Protein AF-A0A2W6Z9U9-F1 (afdb_monomer_lite)

Radius of gyration: 20.38 Å; chains: 1; bounding box: 49×30×54 Å

Structure (mmCIF, N/CA/C/O backbone):
data_AF-A0A2W6Z9U9-F1
#
_entry.id   AF-A0A2W6Z9U9-F1
#
loop_
_atom_site.group_PDB
_atom_site.id
_atom_site.type_symbol
_atom_site.label_atom_id
_atom_site.label_alt_id
_atom_site.label_comp_id
_atom_site.label_asym_id
_atom_site.label_entity_id
_atom_site.label_seq_id
_atom_site.pdbx_PDB_ins_code
_atom_site.Cartn_x
_atom_site.Cartn_y
_atom_site.Cartn_z
_atom_site.occupancy
_atom_site.B_iso_or_equiv
_atom_site.auth_seq_id
_atom_site.auth_comp_id
_atom_site.auth_asym_id
_atom_site.auth_atom_id
_atom_site.pdbx_PDB_model_num
ATOM 1 N N . TRP A 1 1 ? 9.840 -2.827 -22.914 1.00 83.31 1 TRP A N 1
ATOM 2 C CA . TRP A 1 1 ? 11.219 -2.383 -22.627 1.00 83.31 1 TRP A CA 1
ATOM 3 C C . TRP A 1 1 ? 12.237 -3.484 -22.898 1.00 83.31 1 TRP A C 1
ATOM 5 O O . TRP A 1 1 ? 12.991 -3.318 -23.837 1.00 83.31 1 TRP A O 1
ATOM 15 N N . VAL A 1 2 ? 12.214 -4.634 -22.207 1.00 88.06 2 VAL A N 1
ATOM 16 C CA . VAL A 1 2 ? 13.188 -5.735 -22.432 1.00 88.06 2 VAL A CA 1
ATOM 17 C C . VAL A 1 2 ? 13.282 -6.206 -23.887 1.00 88.06 2 VAL A C 1
ATOM 19 O O . VAL A 1 2 ? 14.379 -6.415 -24.387 1.00 88.06 2 VAL A O 1
ATOM 22 N N . TRP A 1 3 ? 12.152 -6.309 -24.591 1.00 85.81 3 TRP A N 1
ATOM 23 C CA . TRP A 1 3 ? 12.138 -6.618 -26.028 1.00 85.81 3 TRP A CA 1
ATOM 24 C C . TRP A 1 3 ? 12.879 -5.587 -26.897 1.00 85.81 3 TRP A C 1
ATOM 26 O O . TRP A 1 3 ? 13.439 -5.958 -27.917 1.00 85.81 3 TRP A O 1
ATOM 36 N N . ALA A 1 4 ? 12.899 -4.314 -26.493 1.00 87.25 4 ALA A N 1
ATOM 37 C CA . ALA A 1 4 ? 13.608 -3.244 -27.198 1.00 87.25 4 ALA A CA 1
ATOM 38 C C . ALA A 1 4 ? 15.074 -3.106 -26.741 1.00 87.25 4 ALA A C 1
ATOM 40 O O . ALA A 1 4 ? 15.940 -2.802 -27.548 1.00 87.25 4 ALA A O 1
ATOM 41 N N . ALA A 1 5 ? 15.345 -3.346 -25.455 1.00 85.38 5 ALA A N 1
ATOM 42 C CA . ALA A 1 5 ? 16.664 -3.237 -24.829 1.00 85.38 5 ALA A CA 1
ATOM 43 C C . ALA A 1 5 ? 17.565 -4.470 -25.056 1.00 85.38 5 ALA A C 1
ATOM 45 O O . ALA A 1 5 ? 18.779 -4.393 -24.895 1.00 85.38 5 ALA A O 1
ATOM 46 N N . GLY A 1 6 ? 16.978 -5.613 -25.422 1.00 88.88 6 GLY A N 1
ATOM 47 C CA . GLY A 1 6 ? 17.684 -6.88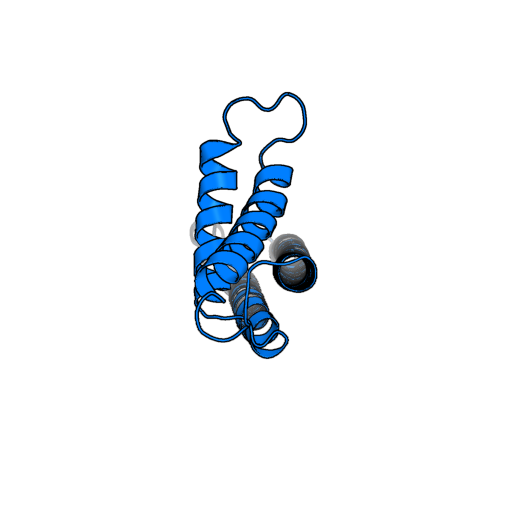1 -25.588 1.00 88.88 6 GLY A CA 1
ATOM 48 C C . GLY A 1 6 ? 17.918 -7.608 -24.258 1.00 88.88 6 GLY A C 1
ATOM 49 O O . GLY A 1 6 ? 18.343 -7.027 -23.260 1.00 88.88 6 GLY A O 1
ATOM 50 N N . TRP A 1 7 ? 17.647 -8.917 -24.234 1.00 87.94 7 TRP A N 1
ATOM 51 C CA . TRP A 1 7 ? 17.716 -9.729 -23.010 1.00 87.94 7 TRP A CA 1
ATOM 52 C C . TRP A 1 7 ? 19.111 -9.759 -22.369 1.00 87.94 7 TRP A C 1
ATOM 54 O O . TRP A 1 7 ? 19.223 -9.702 -21.146 1.00 87.94 7 TRP A O 1
ATOM 64 N N . SER A 1 8 ? 20.171 -9.797 -23.184 1.00 86.50 8 SER A N 1
ATOM 65 C CA . SER A 1 8 ? 21.569 -9.878 -22.731 1.00 86.50 8 SER A CA 1
ATOM 66 C C . SER A 1 8 ? 21.966 -8.754 -21.776 1.00 86.50 8 SER A C 1
ATOM 68 O O . SER A 1 8 ? 22.763 -8.974 -20.868 1.00 86.50 8 SER A O 1
ATOM 70 N N . THR A 1 9 ? 21.389 -7.571 -21.969 1.00 86.56 9 THR A N 1
ATOM 71 C CA . THR A 1 9 ? 21.762 -6.350 -21.251 1.00 86.56 9 THR A CA 1
ATOM 72 C C . THR A 1 9 ? 20.672 -5.926 -20.266 1.00 86.56 9 THR A C 1
ATOM 74 O O . THR A 1 9 ? 20.968 -5.359 -19.222 1.00 86.56 9 THR A O 1
ATOM 77 N N . ALA A 1 10 ? 19.404 -6.236 -20.553 1.00 89.38 10 ALA A N 1
ATOM 78 C CA . ALA A 1 10 ? 18.253 -5.778 -19.775 1.00 89.38 10 ALA A CA 1
ATOM 79 C C . ALA A 1 10 ? 17.930 -6.624 -18.527 1.00 89.38 10 ALA A C 1
ATOM 81 O O . ALA A 1 10 ? 17.200 -6.161 -17.643 1.00 89.38 10 ALA A O 1
ATOM 82 N N . TRP A 1 11 ? 18.426 -7.865 -18.447 1.00 91.31 11 TRP A N 1
ATOM 83 C CA . TRP A 1 11 ? 18.072 -8.788 -17.362 1.00 91.31 11 TRP A CA 1
ATOM 84 C C . TRP A 1 11 ? 18.435 -8.294 -15.943 1.00 91.31 11 TRP A C 1
ATOM 86 O O . TRP A 1 11 ? 17.621 -8.534 -15.049 1.00 91.31 11 TRP A O 1
ATOM 96 N N . PRO A 1 12 ? 19.548 -7.564 -15.683 1.00 92.12 12 PRO A N 1
ATOM 97 C CA . PRO A 1 12 ? 19.862 -7.090 -14.333 1.00 92.12 12 PRO A CA 1
ATOM 98 C C . PRO A 1 12 ? 18.848 -6.048 -13.854 1.00 92.12 12 PRO A C 1
ATOM 100 O O . PRO A 1 12 ? 18.389 -6.097 -12.713 1.00 92.12 12 PRO A O 1
ATOM 103 N N . THR A 1 13 ? 18.440 -5.138 -14.743 1.00 91.69 13 THR A N 1
ATOM 104 C CA . THR A 1 13 ? 17.437 -4.110 -14.442 1.00 91.69 13 THR A CA 1
ATOM 105 C C . THR A 1 13 ? 16.060 -4.721 -14.213 1.00 91.69 13 THR A C 1
ATOM 107 O O . THR A 1 13 ? 15.340 -4.308 -13.301 1.00 91.69 13 THR A O 1
ATOM 110 N N . LEU A 1 14 ? 15.701 -5.746 -14.993 1.00 92.00 14 LEU A N 1
ATOM 111 C CA . LEU A 1 14 ? 14.457 -6.483 -14.786 1.00 92.00 14 LEU A CA 1
ATOM 112 C C . LEU A 1 14 ? 14.469 -7.256 -13.461 1.00 92.00 14 LEU A C 1
ATOM 114 O O . LEU A 1 14 ? 13.472 -7.230 -12.737 1.00 92.00 14 LEU A O 1
ATOM 118 N N . LEU A 1 15 ? 15.585 -7.902 -13.113 1.00 94.19 15 LEU A N 1
ATOM 119 C CA . LEU A 1 15 ? 15.734 -8.594 -11.835 1.00 94.19 15 LEU A CA 1
ATOM 120 C C . LEU A 1 15 ? 15.592 -7.616 -10.664 1.00 94.19 15 LEU A C 1
ATOM 122 O O . LEU A 1 15 ? 14.820 -7.881 -9.747 1.00 94.19 15 LEU A O 1
ATOM 126 N N . PHE A 1 16 ? 16.268 -6.466 -10.722 1.00 93.50 16 PHE A N 1
ATOM 127 C CA . PHE A 1 16 ? 16.159 -5.422 -9.702 1.00 93.50 16 PHE A CA 1
ATOM 128 C C . PHE A 1 16 ? 14.709 -4.952 -9.514 1.00 93.50 16 PHE A C 1
ATOM 130 O O . PHE A 1 16 ? 14.196 -4.959 -8.395 1.00 93.50 16 PHE A O 1
ATOM 137 N N . ALA A 1 17 ? 14.019 -4.611 -10.608 1.00 92.44 17 ALA A N 1
ATOM 138 C CA . ALA A 1 17 ? 12.619 -4.194 -10.555 1.00 92.44 17 ALA A CA 1
ATOM 139 C C . ALA A 1 17 ? 11.711 -5.295 -9.979 1.00 92.44 17 ALA A C 1
ATOM 141 O O . ALA A 1 17 ? 10.819 -5.009 -9.180 1.00 92.44 17 ALA A O 1
ATOM 142 N N . SER A 1 18 ? 11.976 -6.555 -10.333 1.00 93.88 18 SER A N 1
ATOM 143 C CA . SER A 1 18 ? 11.234 -7.712 -9.820 1.00 93.88 18 SER A CA 1
ATOM 144 C C . SER A 1 18 ? 11.447 -7.901 -8.317 1.00 93.88 18 SER A C 1
ATOM 146 O O . SER A 1 18 ? 10.484 -8.114 -7.586 1.00 93.88 18 SER A O 1
ATOM 148 N N . VAL A 1 19 ? 12.683 -7.764 -7.827 1.00 95.56 19 VAL A N 1
ATOM 149 C CA . VAL A 1 19 ? 13.001 -7.847 -6.392 1.00 95.56 19 VAL A CA 1
ATOM 150 C C . VAL A 1 19 ? 12.316 -6.726 -5.614 1.00 95.56 19 VAL A C 1
ATOM 152 O O . VAL A 1 19 ? 11.686 -6.999 -4.596 1.00 95.56 19 VAL A O 1
ATOM 155 N N . ILE A 1 20 ? 12.375 -5.482 -6.098 1.00 93.69 20 ILE A N 1
ATOM 156 C CA . ILE A 1 20 ? 11.686 -4.353 -5.455 1.00 93.69 20 ILE A CA 1
ATOM 157 C C . ILE A 1 20 ? 10.172 -4.583 -5.410 1.00 93.69 20 ILE A C 1
ATOM 159 O O . ILE A 1 20 ? 9.543 -4.318 -4.386 1.00 93.69 20 ILE A O 1
ATOM 163 N N . LEU A 1 21 ? 9.584 -5.116 -6.484 1.00 90.44 21 LEU A N 1
ATOM 164 C CA . LEU A 1 21 ? 8.162 -5.449 -6.526 1.00 90.44 21 LEU A CA 1
ATOM 165 C C . LEU A 1 21 ? 7.795 -6.514 -5.482 1.00 90.44 21 LEU A C 1
ATOM 167 O O . LEU A 1 21 ? 6.826 -6.333 -4.743 1.00 90.44 21 LEU A O 1
ATOM 171 N N . LEU A 1 22 ? 8.593 -7.578 -5.370 1.00 94.06 22 LEU A N 1
ATOM 172 C CA . LEU A 1 22 ? 8.400 -8.623 -4.362 1.00 94.06 22 LEU A CA 1
ATOM 173 C C . LEU A 1 22 ? 8.559 -8.084 -2.936 1.00 94.06 22 LEU A C 1
ATOM 175 O O . LEU A 1 22 ? 7.753 -8.410 -2.068 1.00 94.06 22 LEU A O 1
ATOM 179 N N . LEU A 1 23 ? 9.546 -7.218 -2.695 1.00 91.50 23 LEU A N 1
ATOM 180 C CA . LEU A 1 23 ? 9.712 -6.535 -1.409 1.00 91.50 23 LEU A CA 1
ATOM 181 C C . LEU A 1 23 ? 8.518 -5.629 -1.093 1.00 91.50 23 LEU A C 1
ATOM 183 O O . LEU A 1 23 ? 8.086 -5.576 0.054 1.00 91.50 23 LEU A O 1
ATOM 187 N N . GLY A 1 24 ? 7.951 -4.957 -2.098 1.00 89.44 24 GLY A N 1
ATOM 188 C CA . GLY A 1 24 ? 6.742 -4.148 -1.952 1.00 89.44 24 GLY A CA 1
ATOM 189 C C . GLY A 1 24 ? 5.529 -4.981 -1.539 1.00 89.44 24 GLY A C 1
ATOM 190 O O . GLY A 1 24 ? 4.812 -4.605 -0.615 1.00 89.44 24 GLY A 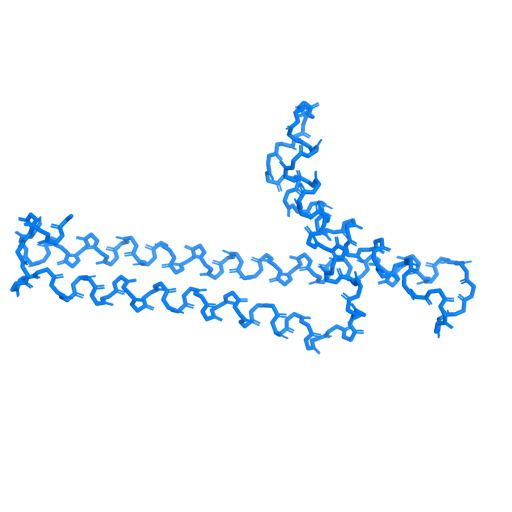O 1
ATOM 191 N N . TRP A 1 25 ? 5.334 -6.142 -2.169 1.00 87.56 25 TRP A N 1
ATOM 192 C CA . TRP A 1 25 ? 4.301 -7.104 -1.767 1.00 87.56 25 TRP A CA 1
ATOM 193 C C . TRP A 1 25 ? 4.549 -7.657 -0.362 1.00 87.56 25 TRP A C 1
ATOM 195 O O . TRP A 1 25 ? 3.613 -7.788 0.425 1.00 87.56 25 TRP A O 1
ATOM 205 N N . GLY A 1 26 ? 5.810 -7.933 -0.022 1.00 87.19 26 GLY A N 1
ATOM 206 C CA . GLY A 1 26 ? 6.211 -8.327 1.325 1.00 87.19 26 GLY A CA 1
ATOM 207 C C . GLY A 1 26 ? 5.879 -7.257 2.365 1.00 87.19 26 GLY A C 1
ATOM 208 O O . GLY A 1 26 ? 5.321 -7.579 3.408 1.00 87.19 26 GLY A O 1
ATOM 209 N N . ALA A 1 27 ? 6.153 -5.984 2.076 1.00 85.62 27 ALA A N 1
ATOM 210 C CA . ALA A 1 27 ? 5.830 -4.865 2.958 1.00 85.62 27 ALA A CA 1
ATOM 211 C C . ALA A 1 27 ? 4.313 -4.702 3.167 1.00 85.62 27 ALA A C 1
ATOM 213 O O . ALA A 1 27 ? 3.884 -4.475 4.295 1.00 85.62 27 ALA A O 1
ATOM 214 N N . GLU A 1 28 ? 3.504 -4.879 2.118 1.00 81.00 28 GLU A N 1
ATOM 215 C CA . GLU A 1 28 ? 2.034 -4.930 2.209 1.00 81.00 28 GLU A CA 1
ATOM 216 C C . GLU A 1 28 ? 1.564 -6.081 3.106 1.00 81.00 28 GLU A C 1
ATOM 218 O O . GLU A 1 28 ? 0.821 -5.867 4.065 1.00 81.00 28 GLU A O 1
ATOM 223 N N . ALA A 1 29 ? 2.051 -7.299 2.858 1.00 80.50 29 ALA A N 1
ATOM 224 C CA . ALA A 1 29 ? 1.688 -8.468 3.652 1.00 80.50 29 ALA A CA 1
ATOM 225 C C . ALA A 1 29 ? 2.089 -8.302 5.126 1.00 80.50 29 ALA A C 1
ATOM 227 O O . ALA A 1 29 ? 1.287 -8.569 6.021 1.00 80.50 29 ALA A O 1
ATOM 228 N N . LEU A 1 30 ? 3.301 -7.809 5.392 1.00 78.38 30 LEU A N 1
ATOM 229 C CA . LEU A 1 30 ? 3.770 -7.505 6.744 1.00 78.38 30 LEU A CA 1
ATOM 230 C C . LEU A 1 30 ? 2.932 -6.404 7.393 1.00 78.38 30 LEU A C 1
ATOM 232 O O . LEU A 1 30 ? 2.615 -6.512 8.570 1.00 78.38 30 LEU A O 1
ATOM 236 N N . GLY A 1 31 ? 2.528 -5.385 6.640 1.00 74.62 31 GLY A N 1
ATOM 237 C CA . GLY A 1 31 ? 1.628 -4.331 7.090 1.00 74.62 31 GLY A CA 1
ATOM 238 C C . GLY A 1 31 ? 0.279 -4.853 7.572 1.00 74.62 31 GLY A C 1
ATOM 239 O O . GLY A 1 31 ? -0.173 -4.523 8.672 1.00 74.62 31 GLY A O 1
ATOM 240 N N . VAL A 1 32 ? -0.334 -5.734 6.780 1.00 68.19 32 VAL A N 1
ATOM 241 C CA . VAL A 1 32 ? -1.610 -6.377 7.115 1.00 68.19 32 VAL A CA 1
ATOM 242 C C . VAL A 1 32 ? -1.453 -7.319 8.311 1.00 68.19 32 VAL A C 1
ATOM 244 O O . VAL A 1 32 ? -2.246 -7.254 9.250 1.00 68.19 32 VAL A O 1
ATOM 247 N N . VAL A 1 33 ? -0.415 -8.162 8.323 1.00 69.94 33 VAL A N 1
ATOM 248 C CA . VAL A 1 33 ? -0.200 -9.177 9.368 1.00 69.94 33 VAL A CA 1
ATOM 249 C C . VAL A 1 33 ? 0.241 -8.554 10.694 1.00 69.94 33 VAL A C 1
ATOM 251 O O . VAL A 1 33 ? -0.303 -8.903 11.738 1.00 69.94 33 VAL A O 1
ATOM 254 N N . LEU A 1 34 ? 1.188 -7.612 10.688 1.00 67.06 34 LEU A N 1
ATOM 255 C CA . LEU A 1 34 ? 1.651 -6.929 11.903 1.00 67.06 34 LEU A CA 1
ATOM 256 C C . LEU A 1 34 ? 0.606 -5.943 12.430 1.00 67.06 34 LEU A C 1
ATOM 258 O O . LEU A 1 34 ? 0.455 -5.824 13.647 1.00 67.06 34 LEU A O 1
ATOM 262 N N . GLY A 1 35 ? -0.152 -5.292 11.540 1.00 61.94 35 GLY A N 1
ATOM 263 C CA . GLY A 1 35 ? -1.335 -4.523 11.922 1.00 61.94 35 GLY A CA 1
ATOM 264 C C . GLY A 1 35 ? -2.369 -5.400 12.637 1.00 61.94 35 GLY A C 1
ATOM 265 O O . GLY A 1 35 ? -2.872 -5.012 13.691 1.00 61.94 35 GLY A O 1
ATOM 266 N N . ALA A 1 36 ? -2.613 -6.614 12.126 1.00 51.00 36 ALA A N 1
ATOM 267 C CA . ALA A 1 36 ? -3.544 -7.584 12.715 1.00 51.00 36 ALA A CA 1
ATOM 268 C C . ALA A 1 36 ? -3.056 -8.154 14.043 1.00 51.00 36 ALA A C 1
ATOM 270 O O . ALA A 1 36 ? -3.830 -8.264 14.995 1.00 51.00 36 ALA A O 1
ATOM 271 N N . ALA A 1 37 ? -1.764 -8.459 14.138 1.00 54.91 37 ALA A N 1
ATOM 272 C CA . ALA A 1 37 ? -1.168 -9.028 15.337 1.00 54.91 37 ALA A CA 1
ATOM 273 C C . ALA A 1 37 ? -1.133 -8.037 16.514 1.00 54.91 37 ALA A C 1
ATOM 275 O O . ALA A 1 37 ? -1.249 -8.453 17.666 1.00 54.91 37 ALA A O 1
ATOM 276 N N . ARG A 1 38 ? -0.991 -6.728 16.255 1.00 52.56 38 ARG A N 1
ATOM 277 C CA . ARG A 1 38 ? -0.865 -5.708 17.313 1.00 52.56 38 ARG A CA 1
ATOM 278 C C . ARG A 1 38 ? -2.185 -5.327 17.988 1.00 52.56 38 ARG A C 1
ATOM 280 O O . ARG A 1 38 ? -2.123 -4.780 19.086 1.00 52.56 38 ARG A O 1
ATOM 287 N N . LEU A 1 39 ? -3.345 -5.580 17.375 1.00 50.28 39 LEU A N 1
ATOM 288 C CA . LEU A 1 39 ? -4.601 -4.959 17.824 1.00 50.28 39 LEU A CA 1
ATOM 289 C C . LEU A 1 39 ? -5.653 -5.890 18.425 1.00 50.28 39 LEU A C 1
ATOM 291 O O . LEU A 1 39 ? -6.621 -5.362 18.966 1.00 50.28 39 LEU A O 1
ATOM 295 N N . GLN A 1 40 ? -5.504 -7.223 18.362 1.00 52.44 40 GLN A N 1
ATOM 296 C CA . GLN A 1 40 ? -6.575 -8.155 18.789 1.00 52.44 40 GLN A CA 1
ATOM 297 C C . GLN A 1 40 ? -7.944 -7.762 18.183 1.00 52.44 40 GLN A C 1
ATOM 299 O O . GLN A 1 40 ? -8.994 -7.980 18.784 1.00 52.44 40 GLN A O 1
ATOM 304 N N . ALA A 1 41 ? -7.928 -7.101 17.019 1.00 53.53 41 ALA A N 1
ATOM 305 C CA . ALA A 1 41 ? -9.125 -6.575 16.391 1.00 53.53 41 ALA A CA 1
ATOM 306 C C . ALA A 1 41 ? -9.915 -7.745 15.817 1.00 53.53 41 ALA A C 1
ATOM 308 O O . ALA A 1 41 ? -9.346 -8.690 15.257 1.00 53.53 41 ALA A O 1
ATOM 309 N N . THR A 1 42 ? -11.233 -7.692 15.961 1.00 60.28 42 THR A N 1
ATOM 310 C CA . THR A 1 42 ? -12.099 -8.743 15.438 1.00 60.28 42 THR A CA 1
ATOM 311 C C . THR A 1 42 ? -11.926 -8.851 13.918 1.00 60.28 42 THR A C 1
ATOM 313 O O . THR A 1 42 ? -11.646 -7.866 13.228 1.00 60.28 42 THR A O 1
ATOM 316 N N . ARG A 1 43 ? -12.127 -10.047 13.344 1.00 64.75 43 ARG A N 1
ATOM 317 C CA . ARG A 1 43 ? -12.094 -10.240 11.875 1.00 64.75 43 ARG A CA 1
ATOM 318 C C . ARG A 1 43 ? -13.029 -9.265 11.132 1.00 64.75 43 ARG A C 1
ATOM 320 O O . ARG A 1 43 ? -12.788 -8.930 9.975 1.00 64.75 43 ARG A O 1
ATOM 327 N N . TRP A 1 44 ? -14.059 -8.775 11.818 1.00 61.09 44 TRP A N 1
ATOM 328 C CA . TRP A 1 44 ? -15.037 -7.812 11.326 1.00 61.09 44 TRP A CA 1
ATOM 329 C C . TRP A 1 44 ? -14.496 -6.387 11.177 1.00 61.09 44 TRP A C 1
ATOM 331 O O . TRP A 1 44 ? -14.942 -5.685 10.273 1.00 61.09 44 TRP A O 1
ATOM 341 N N . ALA A 1 45 ? -13.506 -5.968 11.971 1.00 63.56 45 ALA A N 1
ATOM 342 C CA . ALA A 1 45 ? -12.848 -4.672 11.791 1.00 63.56 45 ALA A CA 1
ATOM 343 C C . ALA A 1 45 ? -12.089 -4.597 10.453 1.00 63.56 45 ALA A C 1
ATOM 345 O O . ALA A 1 45 ? -12.091 -3.557 9.802 1.00 63.56 45 ALA A O 1
ATOM 346 N N . TYR A 1 46 ? -11.504 -5.708 9.992 1.00 62.09 46 TYR A N 1
ATOM 347 C CA . TYR A 1 46 ? -10.812 -5.786 8.698 1.00 62.09 46 TYR A CA 1
ATOM 348 C C . TYR A 1 46 ? -11.765 -5.764 7.509 1.00 62.09 46 TYR A C 1
ATOM 350 O O . TYR A 1 46 ? -11.543 -5.027 6.549 1.00 62.09 46 TYR A O 1
ATOM 358 N N . ILE A 1 47 ? -12.842 -6.548 7.585 1.00 69.31 47 ILE A N 1
ATOM 359 C CA . ILE A 1 47 ? -13.895 -6.547 6.564 1.00 69.31 47 ILE A CA 1
ATOM 360 C C . ILE A 1 47 ? -14.539 -5.158 6.505 1.00 69.31 47 ILE A C 1
ATOM 362 O O . ILE A 1 47 ? -14.709 -4.601 5.424 1.00 69.31 47 ILE A O 1
ATOM 366 N N . GLY A 1 48 ? -14.799 -4.560 7.670 1.00 68.50 48 GLY A N 1
ATOM 367 C CA . GLY A 1 48 ? -15.267 -3.189 7.801 1.00 68.50 48 GLY A CA 1
ATOM 368 C C . GLY A 1 48 ? -14.305 -2.185 7.171 1.00 68.50 48 GLY A C 1
ATOM 369 O O . GLY A 1 48 ? -14.743 -1.367 6.373 1.00 68.50 48 GLY A O 1
ATOM 370 N N . ALA A 1 49 ? -13.000 -2.267 7.448 1.00 68.50 49 ALA A N 1
ATOM 371 C CA . ALA A 1 49 ? -11.988 -1.393 6.851 1.00 68.50 49 ALA A CA 1
ATOM 372 C C . ALA A 1 49 ? -11.921 -1.530 5.322 1.00 68.50 49 ALA A C 1
ATOM 374 O O . ALA A 1 49 ? -11.825 -0.526 4.623 1.00 68.50 49 ALA A O 1
ATOM 375 N N . GLY A 1 50 ? -12.008 -2.758 4.801 1.00 71.81 50 GLY A N 1
ATOM 376 C CA . GLY A 1 50 ? -12.010 -3.036 3.364 1.00 71.81 50 GLY A CA 1
ATOM 377 C C . GLY A 1 50 ? -13.257 -2.502 2.659 1.00 71.81 50 GLY A C 1
ATOM 378 O O . GLY A 1 50 ? -13.147 -1.827 1.638 1.00 71.81 50 GLY A O 1
ATOM 379 N N . ILE A 1 51 ? -14.442 -2.729 3.235 1.00 72.88 51 ILE A N 1
ATOM 380 C CA . ILE A 1 51 ? -15.704 -2.160 2.735 1.00 72.88 51 ILE A CA 1
ATOM 381 C C . ILE A 1 51 ? -15.673 -0.636 2.850 1.00 72.88 51 ILE A C 1
ATOM 383 O O . ILE A 1 51 ? -16.056 0.056 1.916 1.00 72.88 51 ILE A O 1
ATOM 387 N N . GLY A 1 52 ? -15.163 -0.104 3.957 1.00 71.00 52 GLY A N 1
ATOM 388 C CA . GLY A 1 52 ? -14.976 1.323 4.169 1.00 71.00 52 GLY A CA 1
ATOM 389 C C . GLY A 1 52 ? -14.035 1.946 3.143 1.00 71.00 52 GLY A C 1
ATOM 390 O O . GLY A 1 52 ? -14.320 3.031 2.653 1.00 71.00 52 GLY A O 1
ATOM 391 N N . LEU A 1 53 ? -12.959 1.256 2.751 1.00 71.81 53 LEU A N 1
ATOM 392 C CA . LEU A 1 53 ? -12.071 1.684 1.670 1.00 71.81 53 LEU A CA 1
ATOM 393 C C . LEU A 1 53 ? -12.796 1.690 0.323 1.00 71.81 53 LEU A C 1
ATOM 395 O O . LEU A 1 53 ? -12.695 2.668 -0.408 1.00 71.81 53 LEU A O 1
ATOM 399 N N . LEU A 1 54 ? -13.550 0.633 0.006 1.00 72.44 54 LEU A N 1
ATOM 400 C CA . LEU A 1 54 ? -14.333 0.551 -1.229 1.00 72.44 54 LEU A CA 1
ATOM 401 C C . LEU A 1 54 ? -15.403 1.642 -1.291 1.00 72.44 54 LEU A C 1
ATOM 403 O O . LEU A 1 54 ? -15.513 2.326 -2.299 1.00 72.44 54 LEU A O 1
ATOM 407 N N . VAL A 1 55 ? -16.150 1.861 -0.212 1.00 70.56 55 VAL A N 1
ATOM 408 C CA . VAL A 1 55 ? -17.157 2.927 -0.114 1.00 70.56 55 VAL A CA 1
ATOM 409 C C . VAL A 1 55 ? -16.494 4.304 -0.106 1.00 70.56 55 VAL A C 1
ATOM 411 O O . VAL A 1 55 ? -17.004 5.231 -0.722 1.00 70.56 55 VAL A O 1
ATOM 414 N N . GLY A 1 56 ? -15.333 4.459 0.526 1.00 67.44 56 GLY A N 1
ATOM 415 C CA . GLY A 1 56 ? -14.574 5.705 0.495 1.00 67.44 56 GLY A CA 1
ATOM 416 C C . GLY A 1 56 ? -14.016 6.019 -0.894 1.00 67.44 56 GLY A C 1
ATOM 417 O O . GLY A 1 56 ? -13.966 7.179 -1.289 1.00 67.44 56 GLY A O 1
ATOM 418 N N . LEU A 1 57 ? -13.650 4.995 -1.662 1.00 66.94 57 LEU A N 1
ATOM 419 C CA . LEU A 1 57 ? -13.127 5.131 -3.018 1.00 66.94 57 LEU A CA 1
ATOM 420 C C . LEU A 1 57 ? -14.237 5.284 -4.071 1.00 66.94 57 LEU A C 1
ATOM 422 O O . LEU A 1 57 ? -14.045 6.006 -5.040 1.00 66.94 57 LEU A O 1
ATOM 426 N N . LEU A 1 58 ? -15.382 4.618 -3.891 1.00 67.00 58 LEU A N 1
ATOM 427 C CA . LEU A 1 58 ? -16.495 4.588 -4.853 1.00 67.00 58 LEU A CA 1
ATOM 428 C C . LEU A 1 58 ? -17.634 5.564 -4.505 1.00 67.00 58 LEU A C 1
ATOM 430 O O . LEU A 1 58 ? -18.379 5.967 -5.388 1.00 67.00 58 LEU A O 1
ATOM 434 N N . GLY A 1 59 ? -17.790 5.936 -3.232 1.00 57.12 59 GLY A N 1
ATOM 435 C CA . GLY A 1 59 ? -18.904 6.737 -2.706 1.00 57.12 59 GLY A CA 1
ATOM 436 C C . GLY A 1 59 ? -18.542 8.165 -2.270 1.00 57.12 59 GLY A C 1
ATOM 437 O O . GLY A 1 59 ? -19.415 9.024 -2.303 1.00 57.12 59 GLY A O 1
ATOM 438 N N . LEU A 1 60 ? -17.276 8.462 -1.927 1.00 51.53 60 LEU A N 1
ATOM 439 C CA . LEU A 1 60 ? -16.774 9.849 -1.740 1.00 51.53 60 LEU A CA 1
ATOM 440 C C . LEU A 1 60 ? -16.183 10.445 -3.039 1.00 51.53 60 LEU A C 1
ATOM 442 O O . LEU A 1 60 ? -15.674 11.566 -3.053 1.00 51.53 60 LEU A O 1
ATOM 446 N N . LEU A 1 61 ? -16.274 9.701 -4.143 1.00 45.97 61 LEU A N 1
ATOM 447 C CA . LEU A 1 61 ? -15.977 10.126 -5.513 1.00 45.97 61 LEU A CA 1
ATOM 448 C C . LEU A 1 61 ? -17.243 9.951 -6.366 1.00 45.97 61 LEU A C 1
ATOM 450 O O . LEU A 1 61 ? -17.301 9.086 -7.237 1.00 45.97 61 LEU A O 1
ATOM 454 N N . PRO A 1 62 ? -18.295 10.733 -6.085 1.00 50.56 62 PRO A N 1
ATOM 455 C CA . PRO A 1 62 ? -18.407 11.992 -6.817 1.00 50.56 62 PRO A CA 1
ATOM 456 C C . PRO A 1 62 ? -18.909 13.147 -5.927 1.00 50.56 62 PRO A C 1
ATOM 458 O O . PRO A 1 62 ? -20.024 13.114 -5.421 1.00 50.56 62 PRO A O 1
ATOM 461 N N . ALA A 1 63 ? -18.104 14.210 -5.814 1.00 50.94 63 ALA A N 1
ATOM 462 C CA . ALA A 1 63 ? -18.472 15.531 -5.276 1.00 50.94 63 ALA A CA 1
ATOM 463 C C . ALA A 1 63 ? -18.530 15.737 -3.740 1.00 50.94 63 ALA A C 1
ATOM 465 O O . ALA A 1 63 ? -19.525 16.248 -3.230 1.00 50.94 63 ALA A O 1
ATOM 466 N N . LEU A 1 64 ? -17.421 15.527 -3.009 1.00 46.66 64 LEU A N 1
ATOM 467 C CA . LEU A 1 64 ? -17.148 16.407 -1.857 1.00 46.66 64 LEU A CA 1
ATOM 468 C C . LEU A 1 64 ? -16.280 17.605 -2.287 1.00 46.66 64 LEU A C 1
ATOM 470 O O . LEU A 1 64 ? -15.177 17.395 -2.794 1.00 46.66 64 LEU A O 1
ATOM 474 N N . PRO A 1 65 ? -16.737 18.856 -2.068 1.00 57.03 65 PRO A N 1
ATOM 475 C CA . PRO A 1 65 ? -16.005 20.072 -2.442 1.00 57.03 65 PRO A CA 1
ATOM 476 C C . PRO A 1 65 ? -14.676 20.239 -1.689 1.00 57.03 65 PRO A C 1
ATOM 478 O O . PRO A 1 65 ? -13.796 20.959 -2.150 1.00 57.03 65 PRO A O 1
ATOM 481 N N . PHE A 1 66 ? -14.499 19.537 -0.566 1.00 53.66 66 PHE A N 1
ATOM 482 C CA . PHE A 1 66 ? -13.238 19.446 0.160 1.00 53.66 66 PHE A CA 1
ATOM 483 C C . PHE A 1 66 ? -12.932 17.977 0.466 1.00 53.66 66 PHE A C 1
ATOM 485 O O . PHE A 1 66 ? -13.579 17.366 1.312 1.00 53.66 66 PHE A O 1
ATOM 492 N N . GLY A 1 67 ? -11.928 17.426 -0.224 1.00 51.22 67 GLY A N 1
ATOM 493 C CA . GLY A 1 67 ? -11.303 16.152 0.136 1.00 51.22 67 GLY A CA 1
ATOM 494 C C . GLY A 1 67 ? -11.570 14.974 -0.789 1.00 51.22 67 GLY A C 1
ATOM 495 O O . GLY A 1 67 ? -12.291 14.057 -0.418 1.00 51.22 67 GLY A O 1
ATOM 496 N N . GLY A 1 68 ? -10.929 14.977 -1.961 1.00 65.62 68 GLY A N 1
ATOM 497 C CA . GLY A 1 68 ? -11.017 13.911 -2.965 1.00 65.62 68 GLY A CA 1
ATOM 498 C C . GLY A 1 68 ? -10.440 12.538 -2.540 1.00 65.62 68 GLY A C 1
ATOM 499 O O . GLY A 1 68 ? -10.406 12.215 -1.352 1.00 65.62 68 GLY A O 1
ATOM 500 N N . PRO A 1 69 ? -9.943 11.716 -3.489 1.00 66.19 69 PRO A N 1
ATOM 501 C CA . PRO A 1 69 ? -9.611 10.299 -3.270 1.00 66.19 69 PRO A CA 1
ATOM 502 C C . PRO A 1 69 ? -8.746 9.999 -2.046 1.00 66.19 69 PRO A C 1
ATOM 504 O O . PRO A 1 69 ? -8.924 8.968 -1.402 1.00 66.19 69 PRO A O 1
ATOM 507 N N . LEU A 1 70 ? -7.828 10.905 -1.699 1.00 65.75 70 LEU A N 1
ATOM 508 C CA . LEU A 1 70 ? -6.963 10.755 -0.531 1.00 65.75 70 LEU A CA 1
ATOM 509 C C . LEU A 1 70 ? -7.739 10.741 0.791 1.00 65.75 70 LEU A C 1
ATOM 511 O O . LEU A 1 70 ? -7.442 9.924 1.658 1.00 65.75 70 LEU A O 1
ATOM 515 N N . LEU A 1 71 ? -8.721 11.633 0.959 1.00 67.81 71 LEU A N 1
ATOM 516 C CA . LEU A 1 71 ? -9.496 11.693 2.199 1.00 67.81 71 LEU A CA 1
ATOM 517 C C . LEU A 1 71 ? -10.450 10.503 2.301 1.00 67.81 71 LEU A C 1
ATOM 519 O O . LEU A 1 71 ? -10.560 9.920 3.377 1.00 67.81 71 LEU A O 1
ATOM 523 N N . GLY A 1 72 ? -11.044 10.065 1.187 1.00 70.25 72 GLY A N 1
ATOM 524 C CA . GLY A 1 72 ? -11.842 8.838 1.153 1.00 70.25 72 GLY A CA 1
ATOM 525 C C . GLY A 1 72 ? -11.035 7.573 1.455 1.00 70.25 72 GLY A C 1
ATOM 526 O O . GLY A 1 72 ? -11.503 6.711 2.196 1.00 70.25 72 GLY A O 1
ATOM 527 N N . ALA A 1 73 ? -9.789 7.496 0.981 1.00 70.94 73 ALA A N 1
ATOM 528 C CA . ALA A 1 73 ? -8.886 6.382 1.263 1.00 70.94 73 ALA A CA 1
ATOM 529 C C . ALA A 1 73 ? -8.394 6.327 2.722 1.00 70.94 73 ALA A C 1
ATOM 531 O O . ALA A 1 73 ? -7.957 5.269 3.163 1.00 70.94 73 ALA A O 1
ATOM 532 N N . LEU A 1 74 ? -8.465 7.429 3.480 1.00 70.56 74 LEU A N 1
ATOM 533 C CA . LEU A 1 74 ? -8.094 7.467 4.902 1.00 70.56 74 LEU A CA 1
ATOM 534 C C . LEU A 1 74 ? -9.313 7.355 5.827 1.00 70.56 74 LEU A C 1
ATOM 536 O O . LEU A 1 74 ? -9.304 6.568 6.772 1.00 70.56 74 LEU A O 1
ATOM 540 N N . LEU A 1 75 ? -10.377 8.112 5.545 1.00 71.44 75 LEU A N 1
ATOM 541 C CA . LEU A 1 75 ? -11.601 8.136 6.349 1.00 71.44 75 LEU A CA 1
ATOM 542 C C . LEU A 1 75 ? -12.473 6.905 6.121 1.00 71.44 75 LEU A C 1
ATOM 544 O O . LEU A 1 75 ? -13.084 6.415 7.067 1.00 71.44 75 LEU A O 1
ATOM 548 N N . GLY A 1 76 ? -12.513 6.381 4.896 1.00 76.06 76 GLY A N 1
ATOM 549 C CA . GLY A 1 76 ? -13.259 5.173 4.566 1.00 76.06 76 GLY A CA 1
ATOM 550 C C . GLY A 1 76 ? -12.841 3.991 5.442 1.00 76.06 76 GLY A C 1
ATOM 551 O O . GLY A 1 76 ? -13.674 3.456 6.172 1.00 76.06 76 GLY A O 1
ATOM 552 N N . PRO A 1 77 ? -11.552 3.619 5.467 1.00 75.75 77 PRO A N 1
ATOM 553 C CA . PRO A 1 77 ? -11.077 2.549 6.334 1.00 75.75 77 PRO A CA 1
ATOM 554 C C . PRO A 1 77 ? -11.189 2.857 7.827 1.00 75.75 77 PRO A C 1
ATOM 556 O O . PRO A 1 77 ? -11.466 1.943 8.597 1.00 75.75 77 PRO A O 1
ATOM 559 N N . LEU A 1 78 ? -11.009 4.120 8.242 1.00 75.75 78 LEU A N 1
ATOM 560 C CA . LEU A 1 78 ? -11.192 4.547 9.634 1.00 75.75 78 LEU A CA 1
ATOM 561 C C . LEU A 1 78 ? -12.608 4.226 10.120 1.00 75.75 78 LEU A C 1
ATOM 563 O O . LEU A 1 78 ? -12.793 3.561 11.138 1.00 75.75 78 LEU A O 1
ATOM 567 N N . LEU A 1 79 ? -13.601 4.712 9.374 1.00 72.50 79 LEU A N 1
ATOM 568 C CA . LEU A 1 79 ? -15.016 4.558 9.686 1.00 72.50 79 LEU A CA 1
ATOM 569 C C . LEU A 1 79 ? -15.453 3.110 9.504 1.00 72.50 79 LEU A C 1
ATOM 571 O O . LEU A 1 79 ? -16.168 2.582 10.345 1.00 72.50 79 LEU A O 1
ATOM 575 N N . GLY A 1 80 ? -14.975 2.445 8.457 1.00 76.69 80 GLY A N 1
ATOM 576 C CA . GLY A 1 80 ? -15.224 1.036 8.205 1.00 76.69 80 GLY A CA 1
ATOM 577 C C . GLY A 1 80 ? -14.724 0.138 9.336 1.00 76.69 80 GLY A C 1
ATOM 578 O O . GLY A 1 80 ? -15.475 -0.696 9.836 1.00 76.69 80 GLY A O 1
ATOM 579 N N . ALA A 1 81 ? -13.485 0.336 9.790 1.00 72.50 81 ALA A N 1
ATOM 580 C CA . ALA A 1 81 ? -12.915 -0.397 10.917 1.00 72.50 81 ALA A CA 1
ATOM 581 C C . ALA A 1 81 ? -13.642 -0.084 12.230 1.00 72.50 81 ALA A C 1
ATOM 583 O O . ALA A 1 81 ? -13.976 -0.999 12.982 1.00 72.50 81 ALA A O 1
ATOM 584 N N . ALA A 1 82 ? -13.934 1.195 12.492 1.00 70.12 82 ALA A N 1
ATOM 585 C CA . ALA A 1 82 ? -14.646 1.613 13.696 1.00 70.12 82 ALA A CA 1
ATOM 586 C C . ALA A 1 82 ? -16.083 1.066 13.739 1.00 70.12 82 ALA A C 1
ATOM 588 O O . ALA A 1 82 ? -16.528 0.607 14.788 1.00 70.12 82 ALA A O 1
ATOM 589 N N . LEU A 1 83 ? -16.804 1.072 12.614 1.00 71.31 83 LEU A N 1
ATOM 590 C CA . LEU A 1 83 ? -18.152 0.510 12.507 1.00 71.31 83 LEU A CA 1
ATOM 591 C C . LEU A 1 83 ? -18.130 -1.019 12.562 1.00 71.31 83 LEU A C 1
ATOM 593 O O . LEU A 1 83 ? -18.946 -1.601 13.268 1.00 71.31 83 LEU A O 1
ATOM 597 N N . GLY A 1 84 ? -17.186 -1.672 11.880 1.00 71.44 84 GLY A N 1
ATOM 598 C CA . GLY A 1 84 ? -17.024 -3.127 11.919 1.00 71.44 84 GLY A CA 1
ATOM 599 C C . GLY A 1 84 ? -16.738 -3.643 13.330 1.00 71.44 84 GLY A C 1
ATOM 600 O O . GLY A 1 84 ? -17.322 -4.636 13.762 1.00 71.44 84 GLY A O 1
ATOM 601 N N . GLU A 1 85 ? -15.911 -2.928 14.091 1.00 72.38 85 GLU A N 1
ATOM 602 C CA . GLU A 1 85 ? -15.660 -3.237 15.500 1.00 72.38 85 GLU A CA 1
ATOM 603 C C . GLU A 1 85 ? -16.876 -2.896 16.383 1.00 72.38 85 GLU A C 1
ATOM 605 O O . GLU A 1 85 ? -17.241 -3.678 17.255 1.00 72.38 85 GLU A O 1
ATOM 610 N N . LEU A 1 86 ? -17.564 -1.771 16.148 1.00 70.25 86 LEU A N 1
ATOM 611 C CA . LEU A 1 86 ? -18.738 -1.369 16.937 1.00 70.25 86 LEU A CA 1
ATOM 612 C C . LEU A 1 86 ? -19.934 -2.323 16.757 1.00 70.25 86 LEU A C 1
ATOM 614 O O . LEU A 1 86 ? -20.642 -2.595 17.727 1.00 70.25 86 LEU A O 1
ATOM 618 N N . LEU A 1 87 ? -20.149 -2.825 15.536 1.00 68.12 87 LEU A N 1
ATOM 619 C CA . LEU A 1 87 ? -21.237 -3.742 15.178 1.00 68.12 87 LEU A CA 1
ATOM 620 C C . LEU A 1 87 ? -20.936 -5.204 15.529 1.00 68.12 87 LEU A C 1
ATOM 622 O O . LEU A 1 87 ? -21.862 -5.964 15.784 1.00 68.12 87 LEU A O 1
ATOM 626 N N . SER A 1 88 ? -19.665 -5.617 15.539 1.00 63.91 88 SER A N 1
ATOM 627 C CA . SER A 1 88 ? -19.292 -6.994 15.899 1.00 63.91 88 SER A CA 1
ATOM 628 C C . SER A 1 88 ? -19.056 -7.183 17.394 1.00 63.91 88 SER A C 1
ATOM 630 O O . SER A 1 88 ? -19.280 -8.273 17.918 1.00 63.91 88 SER A O 1
ATOM 632 N N . ALA A 1 89 ? -18.680 -6.122 18.116 1.00 57.88 89 ALA A N 1
ATOM 633 C CA . ALA A 1 89 ? -18.447 -6.185 19.553 1.00 57.88 89 ALA A CA 1
ATOM 634 C C . ALA A 1 89 ? -19.700 -6.570 20.357 1.00 57.88 89 ALA A C 1
ATOM 636 O O . ALA A 1 89 ? -19.552 -6.887 21.539 1.00 57.88 89 ALA A O 1
ATOM 637 N N . SER A 1 90 ? -20.900 -6.529 19.756 1.00 53.72 90 SER A N 1
ATOM 638 C CA . SER A 1 90 ? -22.230 -6.667 20.370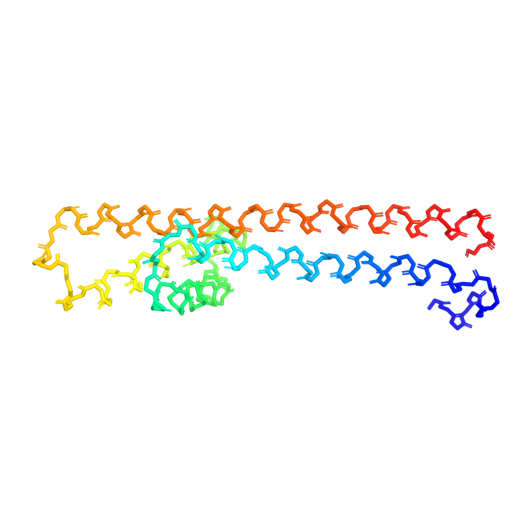 1.00 53.72 90 SER A CA 1
ATOM 639 C C . SER A 1 90 ? -22.402 -7.869 21.303 1.00 53.72 90 SER A C 1
ATOM 641 O O . SER A 1 90 ? -23.154 -7.743 22.265 1.00 53.72 90 SER A O 1
ATOM 643 N N . GLY A 1 91 ? -21.680 -8.972 21.083 1.00 51.75 91 GLY A N 1
ATOM 644 C CA . GLY A 1 91 ? -21.756 -10.171 21.928 1.00 51.75 91 GLY A CA 1
ATOM 645 C C . GLY A 1 91 ? -20.796 -10.208 23.126 1.00 51.75 91 GLY A C 1
ATOM 646 O O . GLY A 1 91 ? -21.188 -10.661 24.194 1.00 51.75 91 GLY A O 1
ATOM 647 N N . GLU A 1 92 ? -19.558 -9.717 22.990 1.00 50.00 92 GLU A N 1
ATOM 648 C CA . GLU A 1 92 ? -18.479 -10.008 23.961 1.00 50.00 92 GLU A CA 1
ATOM 649 C C . GLU A 1 92 ? -18.150 -8.860 24.938 1.00 50.00 92 GLU A C 1
ATOM 651 O O . GLU A 1 92 ? -17.453 -9.072 25.926 1.00 50.00 92 GLU A O 1
ATOM 656 N N . LEU A 1 93 ? -18.624 -7.631 24.688 1.00 48.31 93 LEU A N 1
ATOM 657 C CA . LEU A 1 93 ? -18.072 -6.413 25.323 1.00 48.31 93 LEU A CA 1
ATOM 658 C C . LEU A 1 93 ? -19.070 -5.527 26.097 1.00 48.31 93 LEU A C 1
ATOM 660 O O . LEU A 1 93 ? -18.735 -4.395 26.445 1.00 48.31 93 LEU A O 1
ATOM 664 N N . GLY A 1 94 ? -20.274 -6.019 26.398 1.00 54.75 94 GLY A N 1
ATOM 665 C CA . GLY A 1 94 ? -21.255 -5.298 27.229 1.00 54.75 94 GLY A CA 1
ATOM 666 C C . GLY A 1 94 ? -22.064 -4.208 26.494 1.00 54.75 94 GLY A C 1
ATOM 667 O O . GLY A 1 94 ? -22.001 -4.111 25.272 1.00 54.75 94 GLY A O 1
ATOM 668 N N . PRO A 1 95 ? -22.901 -3.421 27.194 1.00 58.75 95 PRO A N 1
ATOM 669 C CA . PRO A 1 95 ? -23.886 -2.523 26.574 1.00 58.75 95 PRO A CA 1
ATOM 670 C C . PRO A 1 95 ? -23.268 -1.371 25.758 1.00 58.75 95 PRO A C 1
ATOM 672 O O . PRO A 1 95 ? -22.122 -0.969 25.958 1.00 58.75 95 PRO A O 1
ATOM 675 N N . PHE A 1 96 ? -24.047 -0.824 24.815 1.00 61.69 96 PHE A N 1
ATOM 676 C CA . PHE A 1 96 ? -23.676 0.375 24.052 1.00 61.69 96 PHE A CA 1
ATOM 677 C C . PHE A 1 96 ? -23.369 1.542 25.005 1.00 61.69 96 PHE A C 1
ATOM 679 O O . PHE A 1 96 ? -24.207 1.921 25.818 1.00 61.69 96 PHE A O 1
ATOM 686 N N . GLY A 1 97 ? -22.167 2.116 24.905 1.00 71.31 97 GLY A N 1
ATOM 687 C CA . GLY A 1 97 ? -21.725 3.202 25.779 1.00 71.31 97 GLY A CA 1
ATOM 688 C C . GLY A 1 97 ? -20.433 3.872 25.310 1.00 71.31 97 GLY A C 1
ATOM 689 O O . GLY A 1 97 ? -19.774 3.415 24.372 1.00 71.31 97 GLY A O 1
ATOM 690 N N . PHE A 1 98 ? -20.054 4.954 25.995 1.00 71.12 98 PHE A N 1
ATOM 691 C CA . PHE A 1 98 ? -18.919 5.823 25.644 1.00 71.12 98 PHE A CA 1
ATOM 692 C C . PHE A 1 98 ? -17.573 5.073 25.567 1.00 71.12 98 PHE A C 1
ATOM 694 O O . PHE A 1 98 ? -16.748 5.358 24.698 1.00 71.12 98 PHE A O 1
ATOM 701 N N . LEU A 1 99 ? -17.363 4.063 26.424 1.00 71.06 99 LEU A N 1
ATOM 702 C CA . LEU A 1 99 ? -16.158 3.223 26.392 1.00 71.06 99 LEU A CA 1
ATOM 703 C C . LEU A 1 99 ? -16.041 2.398 25.102 1.00 71.06 99 LEU A C 1
ATOM 705 O O . LEU A 1 99 ? -14.938 2.234 24.580 1.00 71.06 99 LEU A O 1
ATOM 709 N N . ARG A 1 100 ? -17.165 1.905 24.570 1.00 71.00 100 ARG A N 1
ATOM 710 C CA . ARG A 1 100 ? -17.192 1.067 23.363 1.00 71.00 100 ARG A CA 1
ATOM 711 C C . ARG A 1 100 ? -16.859 1.883 22.116 1.00 71.00 100 ARG A C 1
ATOM 713 O O . ARG A 1 100 ? -16.064 1.437 21.296 1.00 71.00 100 ARG A O 1
ATOM 720 N N . LEU A 1 101 ? -17.390 3.107 22.038 1.00 72.62 101 LEU A N 1
ATOM 721 C CA . LEU A 1 101 ? -17.080 4.060 20.970 1.00 72.62 101 LEU A CA 1
ATOM 722 C C . LEU A 1 101 ? -15.612 4.507 21.013 1.00 72.62 101 LEU A C 1
ATOM 724 O O . LEU A 1 101 ? -14.940 4.553 19.987 1.00 72.62 101 LEU A O 1
ATOM 728 N N . LYS A 1 102 ? -15.080 4.787 22.211 1.00 75.06 102 LYS A N 1
ATOM 729 C CA . LYS A 1 102 ? -13.657 5.115 22.375 1.00 75.06 102 LYS A CA 1
ATOM 730 C C . LYS A 1 102 ? -12.767 3.961 21.902 1.00 75.06 102 LYS A C 1
ATOM 732 O O . LYS A 1 102 ? -11.791 4.201 21.197 1.00 75.06 102 LYS A O 1
ATOM 737 N N . ARG A 1 103 ? -13.106 2.714 22.251 1.00 72.81 103 ARG A N 1
ATOM 738 C CA . ARG A 1 103 ? -12.352 1.527 21.821 1.00 72.81 103 ARG A CA 1
ATOM 739 C C . ARG A 1 103 ? -12.407 1.333 20.305 1.00 72.81 103 ARG A C 1
ATOM 741 O O . ARG A 1 103 ? -11.358 1.127 19.706 1.00 72.81 103 ARG A O 1
ATOM 748 N N . SER A 1 104 ? -13.579 1.455 19.681 1.00 72.12 104 SER A N 1
ATOM 749 C CA . SER A 1 104 ? -13.709 1.288 18.228 1.00 72.12 104 SER A CA 1
ATOM 750 C C . SER A 1 104 ? -12.988 2.383 17.434 1.00 72.12 104 SER A C 1
ATOM 752 O O . SER A 1 104 ? -12.376 2.084 16.413 1.00 72.12 104 SER A O 1
ATOM 754 N N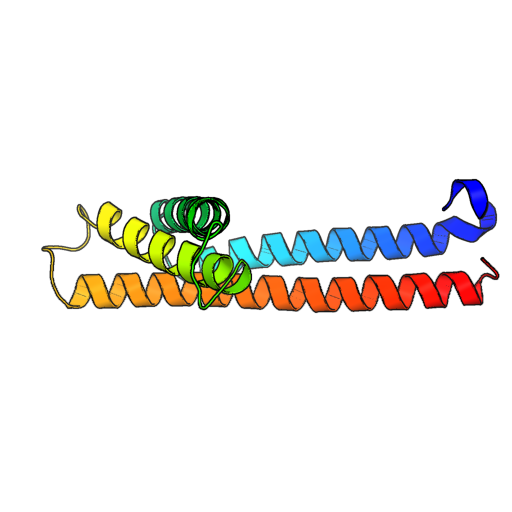 . LEU A 1 105 ? -12.965 3.627 17.929 1.00 74.44 105 LEU A N 1
ATOM 755 C CA . LEU A 1 105 ? -12.162 4.708 17.344 1.00 74.44 105 LEU A CA 1
ATOM 756 C C . LEU A 1 105 ? -10.656 4.448 17.457 1.00 74.44 105 LEU A C 1
ATOM 758 O O . LEU A 1 105 ? -9.925 4.714 16.507 1.00 74.44 105 LEU A O 1
ATOM 762 N N . ILE A 1 106 ? -10.186 3.910 18.587 1.00 75.75 106 ILE A N 1
ATOM 763 C CA . ILE A 1 106 ? -8.775 3.531 18.762 1.00 75.75 106 ILE A CA 1
ATOM 764 C C . ILE A 1 106 ? -8.400 2.407 17.788 1.00 75.75 106 ILE A C 1
ATOM 766 O O . ILE A 1 106 ? -7.350 2.484 17.154 1.00 75.75 106 ILE A O 1
ATOM 770 N N . VAL A 1 107 ? -9.266 1.401 17.625 1.00 71.38 107 VAL A N 1
ATOM 771 C CA . VAL A 1 107 ? -9.069 0.317 16.648 1.00 71.38 107 VAL A CA 1
ATOM 772 C C . VAL A 1 107 ? -9.042 0.875 15.227 1.00 71.38 107 VAL A C 1
ATOM 774 O O . VAL A 1 107 ? -8.112 0.581 14.480 1.00 71.38 107 VAL A O 1
ATOM 777 N N . GLY A 1 108 ? -9.993 1.743 14.872 1.00 71.12 108 GLY A N 1
ATOM 778 C CA . GLY A 1 108 ? -10.008 2.415 13.575 1.00 71.12 108 GLY A CA 1
ATOM 779 C C . GLY A 1 108 ? -8.729 3.213 13.313 1.00 71.12 108 GLY A C 1
ATOM 780 O O . GLY A 1 108 ? -8.110 3.048 12.263 1.00 71.12 108 GLY A O 1
ATOM 781 N N . LEU A 1 109 ? -8.290 4.040 14.268 1.00 75.56 109 LEU A N 1
ATOM 782 C CA . LEU A 1 109 ? -7.052 4.821 14.153 1.00 75.56 109 LEU A CA 1
ATOM 783 C C . LEU A 1 109 ? -5.827 3.928 13.985 1.00 75.56 109 LEU A C 1
ATOM 785 O O . LEU A 1 109 ? -4.934 4.248 13.206 1.00 75.56 109 LEU A O 1
ATOM 789 N N . ALA A 1 110 ? -5.785 2.807 14.694 1.00 75.06 110 ALA A N 1
ATOM 790 C CA . ALA A 1 110 ? -4.668 1.890 14.616 1.00 75.06 110 ALA A CA 1
ATOM 791 C C . ALA A 1 110 ? -4.636 1.120 13.281 1.00 75.06 110 ALA A C 1
ATOM 793 O O . ALA A 1 110 ? -3.556 0.906 12.730 1.00 75.06 110 ALA A O 1
ATOM 794 N N . VAL A 1 111 ? -5.800 0.798 12.703 1.00 73.19 111 VAL A N 1
ATOM 795 C CA . VAL A 1 111 ? -5.902 0.261 11.336 1.00 73.19 111 VAL A CA 1
ATOM 796 C C . VAL A 1 111 ? -5.411 1.291 10.316 1.00 73.19 111 VAL A C 1
ATOM 798 O O . VAL A 1 111 ? -4.580 0.958 9.470 1.00 73.19 111 VAL A O 1
ATOM 801 N N . VAL A 1 112 ? -5.841 2.555 10.427 1.00 75.12 112 VAL A N 1
ATOM 802 C CA . VAL A 1 112 ? -5.349 3.647 9.566 1.00 75.12 112 VAL A CA 1
ATOM 803 C C . VAL A 1 112 ? -3.845 3.830 9.699 1.00 75.12 112 VAL A C 1
ATOM 805 O O . VAL A 1 112 ? -3.165 3.893 8.680 1.00 75.12 112 VAL A O 1
ATOM 808 N N . ALA A 1 113 ? -3.305 3.853 10.917 1.00 77.88 113 ALA A N 1
ATOM 809 C CA . ALA A 1 113 ? -1.868 3.965 11.146 1.00 77.88 113 ALA A CA 1
ATOM 810 C C . ALA A 1 113 ? -1.094 2.803 10.497 1.00 77.88 113 ALA A C 1
ATOM 812 O O . ALA A 1 113 ? -0.086 3.038 9.833 1.00 77.88 113 ALA A O 1
ATOM 813 N N . GLY A 1 114 ? -1.592 1.565 10.613 1.00 74.94 114 GLY A N 1
ATOM 814 C CA . GLY A 1 114 ? -0.998 0.391 9.965 1.00 74.94 114 GLY A CA 1
ATOM 815 C C . GLY A 1 114 ? -0.994 0.487 8.436 1.00 74.94 114 GLY A C 1
ATOM 816 O O . GLY A 1 114 ? 0.034 0.247 7.796 1.00 74.94 114 GLY A O 1
ATOM 817 N N . MET A 1 115 ? -2.109 0.914 7.836 1.00 76.69 115 MET A N 1
ATOM 818 C CA . MET A 1 115 ? -2.173 1.157 6.391 1.00 76.69 115 MET A CA 1
ATOM 819 C C . MET A 1 115 ? -1.255 2.302 5.963 1.00 76.69 115 MET A C 1
ATOM 821 O O . MET A 1 115 ? -0.604 2.194 4.927 1.00 76.69 115 MET A O 1
ATOM 825 N N . LEU A 1 116 ? -1.154 3.372 6.756 1.00 79.75 116 LEU A N 1
ATOM 826 C CA . LEU A 1 116 ? -0.301 4.519 6.450 1.00 79.75 116 LEU A CA 1
ATOM 827 C C . LEU A 1 116 ? 1.177 4.117 6.415 1.00 79.75 116 LEU A C 1
ATOM 829 O O . LEU A 1 116 ? 1.884 4.464 5.473 1.00 79.75 116 LEU A O 1
ATOM 833 N N . VAL A 1 117 ? 1.626 3.343 7.408 1.00 82.50 117 VAL A N 1
ATOM 834 C CA . VAL A 1 117 ? 2.997 2.811 7.467 1.00 82.50 117 VAL A CA 1
ATOM 835 C C . VAL A 1 117 ? 3.287 1.927 6.256 1.00 82.50 117 VAL A C 1
ATOM 837 O O . VAL A 1 117 ? 4.322 2.085 5.611 1.00 82.50 117 VAL A O 1
ATOM 840 N N . SER A 1 118 ? 2.352 1.045 5.903 1.00 79.75 118 SER A N 1
ATOM 841 C CA . SER A 1 118 ? 2.488 0.150 4.745 1.00 79.75 118 SER A CA 1
ATOM 842 C C . SER A 1 118 ? 2.570 0.937 3.437 1.00 79.75 118 SER A C 1
ATOM 844 O O . SER A 1 118 ? 3.440 0.686 2.603 1.00 79.75 118 SER A O 1
ATOM 846 N N . ARG A 1 119 ? 1.722 1.961 3.280 1.00 84.19 119 ARG A N 1
ATOM 847 C CA . ARG A 1 119 ? 1.743 2.850 2.113 1.00 84.19 119 ARG A CA 1
ATOM 848 C C . ARG A 1 119 ? 3.003 3.692 2.037 1.00 84.19 119 ARG A C 1
ATOM 850 O O . ARG A 1 119 ? 3.525 3.868 0.941 1.00 84.19 119 ARG A O 1
ATOM 857 N N . LEU A 1 120 ? 3.526 4.156 3.168 1.00 86.50 120 LEU A N 1
ATOM 858 C CA . LEU A 1 120 ? 4.796 4.871 3.211 1.00 86.50 120 LEU A CA 1
ATOM 859 C C . LEU A 1 120 ? 5.957 3.965 2.786 1.00 86.50 120 LEU A C 1
ATOM 861 O O . LEU A 1 120 ? 6.759 4.359 1.942 1.00 86.50 120 LEU A O 1
ATOM 865 N N . ALA A 1 121 ? 6.022 2.738 3.308 1.00 87.06 121 ALA A N 1
ATOM 866 C CA . ALA A 1 121 ? 7.036 1.764 2.909 1.00 87.06 121 ALA A CA 1
ATOM 867 C C . ALA A 1 121 ? 6.968 1.470 1.403 1.00 87.06 121 ALA A C 1
ATOM 869 O O . ALA A 1 121 ? 7.987 1.467 0.715 1.00 87.06 121 ALA A O 1
ATOM 870 N N . GLN A 1 122 ? 5.760 1.293 0.872 1.00 86.81 122 GLN A N 1
ATOM 871 C CA . GLN A 1 122 ? 5.554 1.024 -0.545 1.00 86.81 122 GLN A CA 1
ATOM 872 C C . GLN A 1 122 ? 5.877 2.230 -1.429 1.00 86.81 122 GLN A C 1
ATOM 874 O O . GLN A 1 122 ? 6.427 2.051 -2.511 1.00 86.81 122 GLN A O 1
ATOM 879 N N . PHE A 1 123 ? 5.608 3.449 -0.961 1.00 89.38 123 PHE A N 1
ATOM 880 C CA . PHE A 1 123 ? 6.027 4.674 -1.637 1.00 89.38 123 PHE A CA 1
ATOM 881 C C . PHE A 1 123 ? 7.555 4.780 -1.717 1.00 89.38 123 PHE A C 1
ATOM 883 O O . PHE A 1 123 ? 8.097 5.030 -2.792 1.00 89.38 123 PHE A O 1
ATOM 890 N N . LEU A 1 124 ? 8.260 4.527 -0.609 1.00 92.56 124 LEU A N 1
ATOM 891 C CA . LEU A 1 124 ? 9.726 4.540 -0.579 1.00 92.56 124 LEU A CA 1
ATOM 892 C C . LEU A 1 124 ? 10.326 3.446 -1.472 1.00 92.56 124 LEU A C 1
ATOM 894 O O . LEU A 1 124 ? 11.249 3.721 -2.237 1.00 92.56 124 LEU A O 1
ATOM 898 N N . LEU A 1 125 ? 9.781 2.226 -1.427 1.00 90.81 125 LEU A N 1
ATOM 899 C CA . LEU A 1 125 ? 10.201 1.131 -2.305 1.00 90.81 125 LEU A CA 1
ATOM 900 C C . LEU A 1 125 ? 9.922 1.439 -3.778 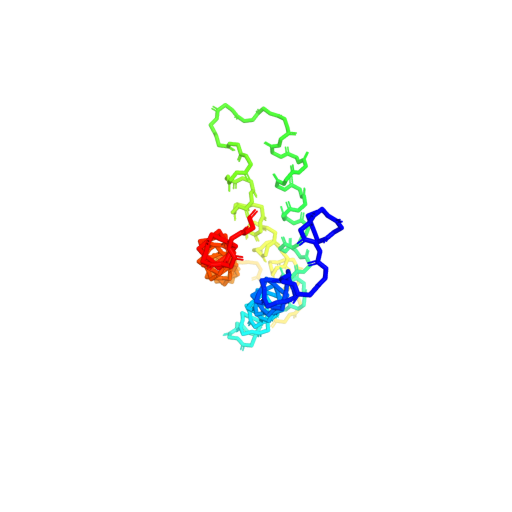1.00 90.81 125 LEU A C 1
ATOM 902 O O . LEU A 1 125 ? 10.770 1.163 -4.619 1.00 90.81 125 LEU A O 1
ATOM 906 N N . ALA A 1 126 ? 8.780 2.050 -4.100 1.00 91.75 126 ALA A N 1
ATOM 907 C CA . ALA A 1 126 ? 8.471 2.476 -5.460 1.00 91.75 126 ALA A CA 1
ATOM 908 C C . ALA A 1 126 ? 9.458 3.545 -5.947 1.00 91.75 126 ALA A C 1
ATOM 910 O O . ALA A 1 126 ? 9.961 3.444 -7.064 1.00 91.75 126 ALA A O 1
ATOM 911 N N . LEU A 1 127 ? 9.792 4.527 -5.104 1.00 94.25 127 LEU A N 1
ATOM 912 C CA . LEU A 1 127 ? 10.770 5.560 -5.435 1.00 94.25 127 LEU A CA 1
ATOM 913 C C . LEU A 1 127 ? 12.160 4.955 -5.684 1.00 94.25 127 LEU A C 1
ATOM 915 O O . LEU A 1 127 ? 12.777 5.239 -6.709 1.00 94.25 127 LEU A O 1
ATOM 919 N N . LEU A 1 128 ? 12.619 4.069 -4.794 1.00 94.19 128 LEU A N 1
ATOM 920 C CA . LEU A 1 128 ? 13.868 3.318 -4.963 1.00 94.19 128 LEU A CA 1
ATOM 921 C C . LEU A 1 128 ? 13.852 2.458 -6.230 1.00 94.19 128 LEU A C 1
ATOM 923 O O . LEU A 1 128 ? 14.843 2.417 -6.955 1.00 94.19 128 LEU A O 1
ATOM 927 N N . GLY A 1 129 ? 12.726 1.807 -6.518 1.00 93.94 129 GLY A N 1
ATOM 928 C CA . GLY A 1 129 ? 12.522 1.015 -7.725 1.00 93.94 129 GLY A CA 1
ATOM 929 C C . GLY A 1 129 ? 12.671 1.847 -8.991 1.00 93.94 129 GLY A C 1
ATOM 930 O O . GLY A 1 129 ? 13.428 1.468 -9.877 1.00 93.94 129 GLY A O 1
ATOM 931 N N . VAL A 1 130 ? 12.009 3.004 -9.060 1.00 94.06 130 VAL A N 1
ATOM 932 C CA . VAL A 1 130 ? 12.075 3.905 -10.221 1.00 94.06 130 VAL A CA 1
ATOM 933 C C . VAL A 1 130 ? 13.482 4.474 -10.392 1.00 94.06 130 VAL A C 1
ATOM 935 O O . VAL A 1 130 ? 14.045 4.395 -11.483 1.00 94.06 130 VAL A O 1
ATOM 938 N N . VAL A 1 131 ? 14.075 5.012 -9.324 1.00 95.44 131 VAL A N 1
ATOM 939 C CA . VAL A 1 131 ? 15.417 5.609 -9.375 1.00 95.44 131 VAL A CA 1
ATOM 940 C C . VAL A 1 131 ? 16.465 4.557 -9.740 1.00 95.44 131 VAL A C 1
ATOM 942 O O . VAL A 1 131 ? 17.267 4.781 -10.646 1.00 95.44 131 VAL A O 1
ATOM 945 N N . GLY A 1 132 ? 16.430 3.391 -9.091 1.00 93.12 132 GLY A N 1
ATOM 946 C CA . GLY A 1 132 ? 17.350 2.291 -9.370 1.00 93.12 132 GLY A CA 1
ATOM 947 C C . GLY A 1 132 ? 17.179 1.725 -10.778 1.00 93.12 132 GLY A C 1
ATOM 948 O O . GLY A 1 132 ? 18.173 1.497 -11.461 1.00 93.12 132 GLY A O 1
ATOM 949 N N . PHE A 1 133 ? 15.939 1.585 -11.260 1.00 92.88 133 PHE A N 1
ATOM 950 C CA . PHE A 1 133 ? 15.659 1.160 -12.632 1.00 92.88 133 PHE A CA 1
ATOM 951 C C . PHE A 1 133 ? 16.264 2.127 -13.657 1.00 92.88 133 PHE A C 1
ATOM 953 O O . PHE A 1 133 ? 16.940 1.690 -14.588 1.00 92.88 133 PHE A O 1
ATOM 960 N N . VAL A 1 134 ? 16.061 3.438 -13.483 1.00 93.44 134 VAL A N 1
ATOM 961 C CA . VAL A 1 134 ? 16.587 4.457 -14.404 1.00 93.44 134 VAL A CA 1
ATOM 962 C C . VAL A 1 134 ? 18.114 4.495 -14.367 1.00 93.44 134 VAL A C 1
ATOM 964 O O . VAL A 1 134 ? 18.743 4.465 -15.423 1.00 93.44 134 VAL A O 1
ATOM 967 N N . LEU A 1 135 ? 18.722 4.523 -13.178 1.00 94.44 135 LEU A N 1
ATOM 968 C CA . LEU A 1 135 ? 20.181 4.550 -13.028 1.00 94.44 135 LEU A CA 1
ATOM 969 C C . LEU A 1 135 ? 20.842 3.314 -13.635 1.00 94.44 135 LEU A C 1
ATOM 971 O O . LEU A 1 135 ? 21.807 3.441 -14.385 1.00 94.44 135 LEU A O 1
ATOM 975 N N . LEU A 1 136 ? 20.308 2.128 -13.342 1.00 90.69 136 LEU A N 1
ATOM 976 C CA . LEU A 1 136 ? 20.864 0.874 -13.833 1.00 90.69 136 LEU A CA 1
ATOM 977 C C . LEU A 1 136 ? 20.693 0.740 -15.350 1.00 90.69 136 LEU A C 1
ATOM 979 O O . LEU A 1 136 ? 21.625 0.316 -16.024 1.00 90.69 136 LEU A O 1
ATOM 983 N N . SER A 1 137 ? 19.559 1.186 -15.902 1.00 89.56 137 SER A N 1
ATOM 984 C CA . SER A 1 137 ? 19.370 1.260 -17.359 1.00 89.56 137 SER A CA 1
ATOM 985 C C . SER A 1 137 ? 20.418 2.167 -18.012 1.00 89.56 137 SER A C 1
ATOM 987 O O . SER A 1 137 ? 21.098 1.746 -18.942 1.00 89.56 137 SER A O 1
ATOM 989 N N . ARG A 1 138 ? 20.639 3.368 -17.458 1.00 91.38 138 ARG A N 1
ATOM 990 C CA . ARG A 1 138 ? 21.633 4.324 -17.974 1.00 91.38 138 ARG A CA 1
ATOM 991 C C . ARG A 1 138 ? 23.066 3.803 -17.888 1.00 91.38 138 ARG A C 1
ATOM 993 O O . ARG A 1 138 ? 23.819 3.969 -18.842 1.00 91.38 138 ARG A O 1
ATOM 1000 N N . LEU A 1 139 ? 23.440 3.174 -16.773 1.00 90.50 139 LEU A N 1
ATOM 1001 C CA . LEU A 1 139 ? 24.768 2.577 -16.576 1.00 90.50 139 LEU A CA 1
ATOM 1002 C C . LEU A 1 139 ? 25.052 1.445 -17.568 1.00 90.50 139 LEU A C 1
ATOM 1004 O O . LEU A 1 139 ? 26.191 1.270 -17.990 1.00 90.50 139 LEU A O 1
ATOM 1008 N N . LEU A 1 140 ? 24.016 0.696 -17.944 1.00 88.31 140 LEU A N 1
ATOM 1009 C CA . LEU A 1 140 ? 24.101 -0.405 -18.900 1.00 88.31 140 LEU A CA 1
ATOM 1010 C C . LEU A 1 140 ? 23.955 0.049 -20.365 1.00 88.31 140 LEU A C 1
ATOM 1012 O O . LEU A 1 140 ? 24.019 -0.788 -21.262 1.00 88.31 140 LEU A O 1
ATOM 1016 N N . GLY A 1 141 ? 23.780 1.352 -20.619 1.00 84.31 141 GLY A N 1
ATOM 1017 C CA . GLY A 1 141 ? 23.637 1.906 -21.968 1.00 84.31 141 GLY A CA 1
ATOM 1018 C C . GLY A 1 141 ? 22.291 1.608 -22.640 1.00 84.31 141 GLY A C 1
ATOM 1019 O O . GLY A 1 141 ? 22.236 1.557 -23.867 1.00 84.31 141 GLY A O 1
ATOM 1020 N N . LEU A 1 142 ? 21.234 1.397 -21.847 1.00 81.44 142 LEU A N 1
ATOM 1021 C CA . LEU A 1 142 ? 19.851 1.128 -22.274 1.00 81.44 142 LEU A CA 1
ATOM 1022 C C . LEU A 1 142 ? 18.963 2.376 -22.176 1.00 81.44 142 LEU A C 1
ATOM 1024 O O . LEU A 1 142 ? 18.024 2.474 -22.997 1.00 81.44 142 LEU A O 1
#

pLDDT: mean 75.14, std 13.61, range [45.97, 95.56]

Secondary structure (DSSP, 8-state):
-HHHH-HHHHHHHHHHHHHHHHHHHHHHHHHHHHHHHHH---HHHHHHHHHHHHHHHHHSTTT-SS--HHHHHHHHHHHHHHHHHHHHGGGTS-SSSHHHHHHHHHHHHHHHHHHHHHHHHHHHHHHHHHHHHHH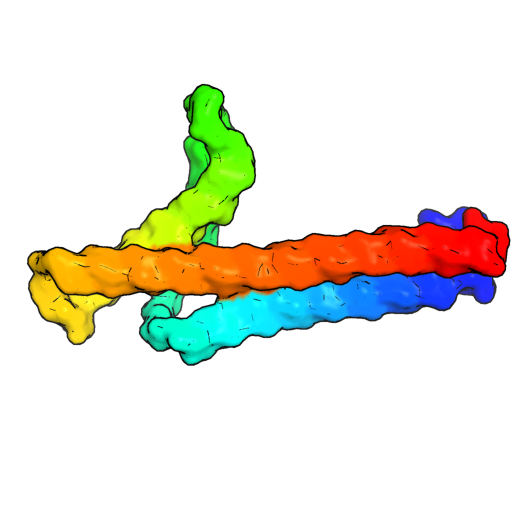HHHHTT-

Sequence (142 aa):
WVWAAGWSTAWPTLLFASVILLLGWGAEALGVVLGAARLQATRWAYIGAGIGLLVGLLGLLPALPFGGPLLGALLGPLLGAALGELLSASGELGPFGFLRLKRSLIVGLAVVAGMLVSRLAQFLLALLGVVGFVLLSRLLGL

Foldseek 3Di:
DCVVLDVVLCVVLVVLLVVLVVVLVVLVVCLVVVLCVPQVQPPQLVVLLVQLQVCLQPVVPPDDPPDPNVNSNQVSSLRRSLVSRLVVCVPPPDDDDPVSSVSSNVSSVSNSVSVVSSVVSSVVSVVCSVVVSVVSCVVSVD